Protein AF-A0A6B0Z3Z2-F1 (afdb_monomer)

Secondary structure (DSSP, 8-state):
--STT----HHHHHHHHHHHT-EEEEEETTTTEEEEE-S---HHHHHHHHHHHHHHHHSS--------HHHHHHHHH----TT--TT--PPP-EEE-SSPPPHHHHHHHHTT--SSS--EEETTEEE-

Nearest PDB structures (foldseek):
  2hiy-assembly1_A  TM=7.802E-01  e=1.172E-03  Streptococcus pneumoniae TIGR4
  2hiy-assembly1_B  TM=7.710E-01  e=3.512E-03  Streptococcus pneumoniae TIGR4
  3dfe-assembly1_F  TM=4.850E-01  e=1.969E+00  Trichormus variabilis ATCC 29413

Mean predicted aligned error: 5.03 Å

Sequence (128 aa):
MNLGRRRIKNPELCAAFEEIGFTNVSAFLASGNVIFDAADSDPDSVAGSIEDGLRASLGYEVPTFLRSADEVRAIAGYQPFTEVTAERSGKMQVAMVGSKVDQSTRDSVLKLSNDVDMLEMVGKEIYW

Foldseek 3Di:
DPPDPQDDDFVRLQVLCVVLPWAPWGDDPRPPRIDTHDPDPDPVVSQVSSQVSCCVSRVDGDRDADDDPVRVVVVVPDDPCPPPPPPQPDDKDKDFARAFDDPVVQVVQCVVADPNRHWDDDGRIIID

Structure (mmCIF, N/CA/C/O backbone):
data_AF-A0A6B0Z3Z2-F1
#
_entry.id   AF-A0A6B0Z3Z2-F1
#
loop_
_atom_site.group_PDB
_atom_site.id
_atom_site.type_symbol
_atom_site.label_atom_id
_atom_site.label_alt_id
_atom_site.label_comp_id
_atom_site.label_asym_id
_atom_site.label_entity_id
_atom_site.label_seq_id
_atom_site.pdbx_PDB_ins_code
_atom_site.Cartn_x
_atom_site.Cartn_y
_atom_site.Cartn_z
_atom_site.occupancy
_atom_site.B_iso_or_equiv
_atom_site.auth_seq_id
_atom_site.auth_comp_id
_atom_site.auth_asym_id
_atom_site.auth_atom_id
_atom_site.pdbx_PDB_model_num
ATOM 1 N N . MET A 1 1 ? 4.638 7.983 5.626 1.00 73.88 1 MET A N 1
ATOM 2 C CA . MET A 1 1 ? 4.206 8.719 6.844 1.00 73.88 1 MET A CA 1
ATOM 3 C C . MET A 1 1 ? 5.310 9.523 7.538 1.00 73.88 1 MET A C 1
ATOM 5 O O . MET A 1 1 ? 5.099 10.703 7.778 1.00 73.88 1 MET A O 1
ATOM 9 N N . ASN A 1 2 ? 6.489 8.965 7.832 1.00 78.31 2 ASN A N 1
ATOM 10 C CA . ASN A 1 2 ? 7.533 9.661 8.608 1.00 78.31 2 ASN A CA 1
ATOM 11 C C . ASN A 1 2 ? 8.500 10.532 7.767 1.00 78.31 2 ASN A C 1
ATOM 13 O O . ASN A 1 2 ? 9.713 10.333 7.795 1.00 78.31 2 ASN A O 1
ATOM 17 N N . LEU A 1 3 ? 7.980 11.525 7.034 1.00 77.88 3 LEU A N 1
ATOM 18 C CA . LEU A 1 3 ? 8.775 12.437 6.190 1.00 77.88 3 LEU A CA 1
ATOM 19 C C . LEU A 1 3 ? 8.751 13.881 6.717 1.00 77.88 3 LEU A C 1
ATOM 21 O O . LEU A 1 3 ? 7.713 14.385 7.150 1.00 77.88 3 LEU A O 1
ATOM 25 N N . GLY A 1 4 ? 9.896 14.567 6.663 1.00 83.31 4 GLY A N 1
ATOM 26 C CA . GLY A 1 4 ? 10.029 15.945 7.144 1.00 83.31 4 GLY A CA 1
ATOM 27 C C . GLY A 1 4 ? 9.627 16.088 8.617 1.00 83.31 4 GLY A C 1
ATOM 28 O O . GLY A 1 4 ? 10.212 15.444 9.487 1.00 83.31 4 GLY A O 1
ATOM 29 N N . ARG A 1 5 ? 8.620 16.931 8.888 1.00 81.44 5 ARG A N 1
ATOM 30 C CA . ARG A 1 5 ? 8.073 17.173 10.238 1.00 81.44 5 ARG A CA 1
ATOM 31 C C . ARG A 1 5 ? 6.989 16.174 10.664 1.00 81.44 5 ARG A C 1
ATOM 33 O O . ARG A 1 5 ? 6.571 16.214 11.815 1.00 81.44 5 ARG A O 1
ATOM 40 N N . ARG A 1 6 ? 6.531 15.288 9.772 1.00 85.56 6 ARG A N 1
ATOM 41 C CA . ARG A 1 6 ? 5.515 14.278 10.099 1.00 85.56 6 ARG A CA 1
ATOM 42 C C . ARG A 1 6 ? 6.167 13.147 10.896 1.00 85.56 6 ARG A C 1
ATOM 44 O O . ARG A 1 6 ? 7.187 12.583 10.475 1.00 85.56 6 ARG A O 1
ATOM 51 N N . ARG A 1 7 ? 5.602 12.852 12.067 1.00 84.38 7 ARG A N 1
ATOM 52 C CA . ARG A 1 7 ? 6.044 11.787 12.969 1.00 84.38 7 ARG A CA 1
ATOM 53 C C . ARG A 1 7 ? 4.828 11.057 13.515 1.00 84.38 7 ARG A C 1
ATOM 55 O O . ARG A 1 7 ? 3.934 11.699 14.046 1.00 84.38 7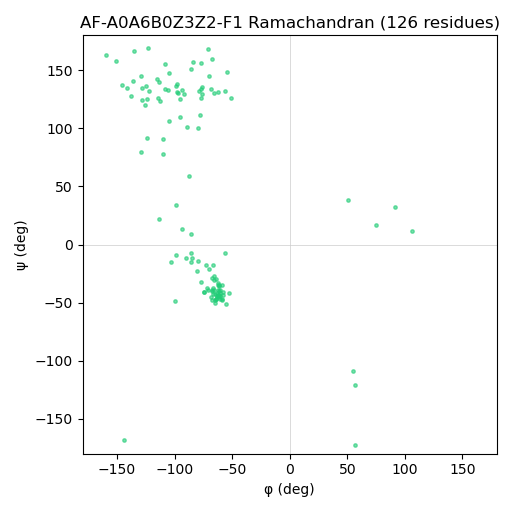 ARG A O 1
ATOM 62 N N . ILE A 1 8 ? 4.836 9.740 13.382 1.00 87.88 8 ILE A N 1
ATOM 63 C CA . ILE A 1 8 ? 3.897 8.833 14.033 1.00 87.88 8 ILE A CA 1
ATOM 64 C C . ILE A 1 8 ? 4.663 7.591 14.470 1.00 87.88 8 ILE A C 1
ATOM 66 O O . ILE A 1 8 ? 5.502 7.069 13.721 1.00 87.88 8 ILE A O 1
ATOM 70 N N . LYS A 1 9 ? 4.424 7.145 15.702 1.00 89.75 9 LYS A N 1
ATOM 71 C CA . LYS A 1 9 ? 5.001 5.899 16.210 1.00 89.75 9 LYS A CA 1
ATOM 72 C C . LYS A 1 9 ? 4.117 4.720 15.819 1.00 89.75 9 LYS A C 1
ATOM 74 O O . LYS A 1 9 ? 2.903 4.850 15.739 1.00 89.75 9 LYS A O 1
ATOM 79 N N . ASN A 1 10 ? 4.717 3.545 15.654 1.00 92.06 10 ASN A N 1
ATOM 80 C CA . ASN A 1 10 ? 3.978 2.332 15.296 1.00 92.06 10 ASN A CA 1
ATOM 81 C C . ASN A 1 10 ? 2.786 2.027 16.227 1.00 92.06 10 ASN A C 1
ATOM 83 O O . ASN A 1 10 ? 1.733 1.715 15.691 1.00 92.06 10 ASN A O 1
ATOM 87 N N . PRO A 1 11 ? 2.876 2.169 17.568 1.00 92.12 11 PRO A N 1
ATOM 88 C CA . PRO A 1 11 ? 1.713 1.959 18.435 1.00 92.12 11 PRO A CA 1
ATOM 89 C C . PRO A 1 11 ? 0.564 2.940 18.175 1.00 92.12 11 PRO A C 1
ATOM 91 O O . PRO A 1 11 ? -0.587 2.533 18.182 1.00 92.12 11 PRO A O 1
ATOM 94 N N . GLU A 1 12 ? 0.874 4.212 17.909 1.00 91.38 12 GLU A N 1
ATOM 95 C CA . GLU A 1 12 ? -0.131 5.239 17.584 1.00 91.38 12 GLU A CA 1
ATOM 96 C C . GLU A 1 12 ? -0.788 4.939 16.232 1.00 91.38 12 GLU A C 1
ATOM 98 O O . GLU A 1 12 ? -1.996 5.076 16.075 1.00 91.38 12 GLU A O 1
ATOM 103 N N . LEU A 1 13 ? 0.009 4.472 15.267 1.00 93.19 13 LEU A N 1
ATOM 104 C CA . LEU A 1 13 ? -0.491 4.037 13.971 1.00 93.19 13 LEU A CA 1
ATOM 105 C C . LEU A 1 13 ? -1.408 2.816 14.091 1.00 93.19 13 LEU A C 1
ATOM 107 O O . LEU A 1 13 ? -2.477 2.806 13.492 1.00 93.19 13 LEU A O 1
ATOM 111 N N . CYS A 1 14 ? -1.006 1.799 14.856 1.00 94.75 14 CYS A N 1
ATOM 112 C CA . CYS A 1 14 ? -1.839 0.619 15.071 1.00 94.75 14 CYS A CA 1
ATOM 113 C C . CYS A 1 14 ? -3.150 0.988 15.775 1.00 94.75 14 CYS A C 1
ATOM 115 O O . CYS A 1 14 ? -4.206 0.559 15.326 1.00 94.75 14 CYS A O 1
ATOM 117 N N . ALA A 1 15 ? -3.093 1.839 16.805 1.00 94.31 15 ALA A N 1
ATOM 118 C CA . ALA A 1 15 ? -4.281 2.300 17.519 1.00 94.31 15 ALA A CA 1
ATOM 119 C C . ALA A 1 15 ? -5.280 3.003 16.585 1.00 94.31 15 ALA A C 1
ATOM 121 O O . ALA A 1 15 ? -6.473 2.734 16.660 1.00 94.31 15 ALA A O 1
ATOM 122 N N . ALA A 1 16 ? -4.806 3.826 15.642 1.00 94.12 16 ALA A N 1
ATOM 123 C CA . ALA A 1 16 ? -5.685 4.461 14.658 1.00 94.12 16 ALA A CA 1
ATOM 124 C C . ALA A 1 16 ? -6.417 3.439 13.765 1.00 94.12 16 ALA A C 1
ATOM 126 O O . ALA A 1 16 ? -7.573 3.647 13.414 1.00 94.12 16 ALA A O 1
ATOM 127 N N . PHE A 1 17 ? -5.772 2.325 13.407 1.00 96.25 17 PHE A N 1
ATOM 128 C CA . PHE A 1 17 ? -6.409 1.243 12.644 1.00 96.25 17 PHE A CA 1
ATOM 129 C C . PHE A 1 17 ? -7.414 0.452 13.498 1.00 96.25 17 PHE A C 1
ATOM 131 O O . PHE A 1 17 ? -8.477 0.077 13.006 1.00 96.25 17 PHE A O 1
ATOM 138 N N . GLU A 1 18 ? -7.105 0.226 14.775 1.00 96.50 18 GLU A N 1
ATOM 139 C CA . GLU A 1 1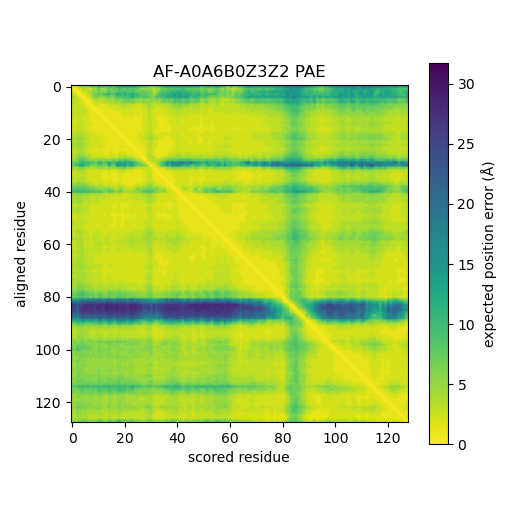8 ? -8.012 -0.427 15.727 1.00 96.50 18 GLU A CA 1
ATOM 140 C C . GLU A 1 18 ? -9.264 0.427 16.000 1.00 96.50 18 GLU A C 1
ATOM 142 O O . GLU A 1 18 ? -10.369 -0.108 16.050 1.00 96.50 18 GLU A O 1
ATOM 147 N N . GLU A 1 19 ? -9.125 1.754 16.099 1.00 95.62 19 GLU A N 1
ATOM 148 C CA . GLU A 1 19 ? -10.242 2.700 16.272 1.00 95.62 19 GLU A CA 1
ATOM 149 C C . GLU A 1 19 ? -11.205 2.725 15.074 1.00 95.62 19 GLU A C 1
ATOM 151 O O . GLU A 1 19 ? -12.403 2.943 15.255 1.00 95.62 19 GLU A O 1
ATOM 156 N N . ILE A 1 20 ? -10.708 2.455 13.861 1.00 95.12 20 ILE A N 1
ATOM 157 C CA . ILE A 1 20 ? -11.540 2.281 12.655 1.00 95.12 20 ILE A CA 1
ATOM 158 C C . ILE A 1 20 ? -12.344 0.968 12.722 1.00 95.12 20 ILE A C 1
ATOM 160 O O . ILE A 1 20 ? -13.378 0.836 12.067 1.00 95.12 20 ILE A O 1
ATOM 164 N N . GLY A 1 21 ? -11.908 0.007 13.542 1.00 95.88 21 GLY A N 1
ATOM 165 C CA . GLY A 1 21 ? -12.549 -1.296 13.721 1.00 95.88 21 GLY A CA 1
ATOM 166 C C . GLY A 1 21 ? -11.805 -2.462 13.068 1.00 95.88 21 GLY A C 1
ATOM 167 O O . GLY A 1 21 ? -12.367 -3.555 12.967 1.00 95.88 21 GLY A O 1
ATOM 168 N N . PHE A 1 22 ? -10.560 -2.264 12.621 1.00 97.44 22 PHE A N 1
ATOM 169 C CA . PHE A 1 22 ? -9.725 -3.364 12.138 1.00 97.44 22 PHE A CA 1
ATOM 170 C C . PHE A 1 22 ? -9.139 -4.177 13.293 1.00 97.44 22 PHE A C 1
ATOM 172 O O . PHE A 1 22 ? -8.986 -3.699 14.416 1.00 97.44 22 PHE A O 1
ATOM 179 N N . THR A 1 23 ? -8.802 -5.433 13.012 1.00 97.81 23 THR A N 1
ATOM 180 C CA . THR A 1 23 ? -8.285 -6.380 14.011 1.00 97.81 23 THR A CA 1
ATOM 181 C C . THR A 1 23 ? -6.928 -6.934 13.590 1.00 97.81 23 THR A C 1
ATOM 183 O O . THR A 1 23 ? -6.484 -6.699 12.468 1.00 97.81 23 THR A O 1
ATOM 186 N N . ASN A 1 24 ? -6.231 -7.632 14.496 1.00 97.25 24 ASN A N 1
ATOM 187 C CA . ASN A 1 24 ? -4.904 -8.216 14.240 1.00 97.25 24 ASN A CA 1
ATOM 188 C C . ASN A 1 24 ? -3.896 -7.213 13.640 1.00 97.25 24 ASN A C 1
ATOM 190 O O . ASN A 1 24 ? -3.091 -7.550 12.771 1.00 97.25 24 ASN A O 1
ATOM 194 N N . VAL A 1 25 ? -3.955 -5.965 14.111 1.00 96.94 25 VAL A N 1
ATOM 195 C CA . VAL A 1 25 ? -3.195 -4.850 13.550 1.00 96.94 25 VAL A CA 1
ATOM 196 C C . VAL A 1 25 ? -1.725 -4.924 13.968 1.00 96.94 25 VAL A C 1
ATOM 198 O O . VAL A 1 25 ? -1.384 -5.032 15.146 1.00 96.94 25 VAL A O 1
ATOM 201 N N . SER A 1 26 ? -0.821 -4.816 12.999 1.00 95.44 26 SER A N 1
ATOM 202 C CA . SER A 1 26 ? 0.620 -4.768 13.224 1.00 95.44 26 SER A CA 1
ATOM 203 C C . SER A 1 26 ? 1.311 -3.871 12.205 1.00 95.44 26 SER A C 1
ATOM 205 O O . SER A 1 26 ? 1.035 -3.937 11.011 1.00 95.44 26 SER A O 1
ATOM 207 N N . ALA A 1 27 ? 2.255 -3.048 12.655 1.00 93.31 27 ALA A N 1
ATOM 208 C CA . ALA A 1 27 ? 3.053 -2.204 11.774 1.00 93.31 27 ALA A CA 1
ATOM 209 C C . ALA A 1 27 ? 4.406 -2.857 11.456 1.00 93.31 27 ALA A C 1
ATOM 211 O O . ALA A 1 27 ? 5.163 -3.235 12.355 1.00 93.31 27 ALA A O 1
ATOM 212 N N . PHE A 1 28 ? 4.749 -2.919 10.171 1.00 88.44 28 PHE A N 1
ATOM 213 C CA . PHE A 1 28 ? 6.038 -3.404 9.695 1.00 88.44 28 PHE A CA 1
ATOM 214 C C . PHE A 1 28 ? 7.006 -2.235 9.474 1.00 88.44 28 PHE A C 1
ATOM 216 O O . PHE A 1 28 ? 6.861 -1.452 8.532 1.00 88.44 28 PHE A O 1
ATOM 223 N N . LEU A 1 29 ? 8.028 -2.140 10.334 1.00 82.25 29 LEU A N 1
ATOM 224 C CA . LEU A 1 29 ? 9.024 -1.056 10.346 1.00 82.25 29 LEU A CA 1
ATOM 225 C C . LEU A 1 29 ? 8.383 0.346 10.490 1.00 82.25 29 LEU A C 1
ATOM 227 O O . LEU A 1 29 ? 7.201 0.478 10.791 1.00 82.25 29 LEU A O 1
ATOM 231 N N . ALA A 1 30 ? 9.173 1.416 10.352 1.00 64.25 30 ALA A N 1
ATOM 232 C CA . ALA A 1 30 ? 8.738 2.802 10.599 1.00 64.25 30 ALA A CA 1
ATOM 233 C C . ALA A 1 30 ? 8.238 3.549 9.339 1.00 64.25 30 ALA A C 1
ATOM 235 O O . ALA A 1 30 ? 8.128 4.780 9.341 1.00 64.25 30 ALA A O 1
ATOM 236 N N . SER A 1 31 ? 7.976 2.836 8.240 1.00 65.44 31 SER A N 1
ATOM 237 C CA . SER A 1 31 ? 7.674 3.415 6.919 1.00 65.44 31 SER A CA 1
ATOM 238 C C . SER A 1 31 ? 6.186 3.674 6.666 1.00 65.44 31 SER A C 1
ATOM 240 O O . SER A 1 31 ? 5.855 4.420 5.743 1.00 65.44 31 SER A O 1
ATOM 242 N N . GLY A 1 32 ? 5.299 3.153 7.517 1.00 83.62 32 GLY A N 1
ATOM 243 C CA . GLY A 1 32 ? 3.850 3.217 7.314 1.00 83.62 32 GLY A CA 1
ATOM 244 C C . GLY A 1 32 ? 3.278 2.013 6.571 1.00 83.62 32 GLY A C 1
ATOM 245 O O . GLY A 1 32 ? 2.314 2.168 5.835 1.00 83.62 32 GLY A O 1
ATOM 246 N N . ASN A 1 33 ? 3.876 0.836 6.766 1.00 93.19 33 ASN A N 1
ATOM 247 C CA . ASN A 1 33 ? 3.312 -0.433 6.318 1.00 93.19 33 ASN A CA 1
ATOM 248 C C . ASN A 1 33 ? 2.549 -1.055 7.487 1.00 93.19 33 ASN A C 1
ATOM 250 O O . ASN A 1 33 ? 3.131 -1.239 8.558 1.00 93.19 33 ASN A O 1
ATOM 254 N N . VAL A 1 34 ? 1.275 -1.372 7.284 1.00 95.44 34 VAL A N 1
ATOM 255 C CA . VAL A 1 34 ? 0.400 -1.939 8.315 1.00 95.44 34 VAL A CA 1
ATOM 256 C C . VAL A 1 34 ? -0.256 -3.196 7.761 1.00 95.44 34 VAL A C 1
ATOM 258 O O . VAL A 1 34 ? -0.705 -3.215 6.619 1.00 95.44 34 VAL A O 1
ATOM 261 N N . ILE A 1 35 ? -0.269 -4.244 8.574 1.00 96.38 35 ILE A N 1
ATOM 262 C CA . ILE A 1 35 ? -0.952 -5.513 8.343 1.00 96.38 35 ILE A CA 1
ATOM 263 C C . ILE A 1 35 ? -2.132 -5.537 9.308 1.00 96.38 35 ILE A C 1
ATOM 265 O O . ILE A 1 35 ? -1.965 -5.182 10.472 1.00 96.38 35 ILE A O 1
ATOM 269 N N . PHE A 1 36 ? -3.310 -5.911 8.830 1.00 97.19 36 PHE A N 1
ATOM 270 C CA . PHE A 1 36 ? -4.535 -5.947 9.617 1.00 97.19 36 PHE A CA 1
ATOM 271 C C . PHE A 1 36 ? -5.549 -6.876 8.950 1.00 97.19 36 PHE A C 1
ATOM 273 O O . PHE A 1 36 ? -5.443 -7.162 7.755 1.00 97.19 36 PHE A O 1
ATOM 280 N N . ASP A 1 37 ? -6.554 -7.275 9.718 1.00 97.62 37 ASP A N 1
ATOM 281 C CA . ASP A 1 37 ? -7.733 -7.981 9.238 1.00 97.62 37 ASP A CA 1
ATOM 282 C C . ASP A 1 37 ? -8.934 -7.026 9.226 1.00 97.62 37 ASP A C 1
ATOM 284 O O . ASP A 1 37 ? -9.207 -6.327 10.211 1.00 97.62 37 ASP A O 1
ATOM 288 N N . ALA A 1 38 ? -9.671 -7.021 8.113 1.00 96.50 38 ALA A N 1
ATOM 289 C CA . ALA A 1 38 ? -10.907 -6.268 7.933 1.00 96.50 38 ALA A CA 1
ATOM 290 C C . ALA A 1 38 ? -12.097 -7.212 7.738 1.00 96.50 38 ALA A C 1
ATOM 292 O O . ALA A 1 38 ? -11.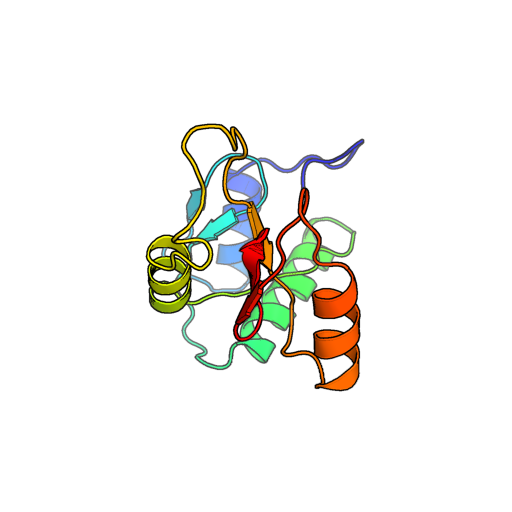983 -8.248 7.084 1.00 96.50 38 ALA A O 1
ATOM 293 N N . ALA A 1 39 ? -13.245 -6.840 8.307 1.00 92.44 39 ALA A N 1
ATOM 294 C CA . ALA A 1 39 ? -14.500 -7.554 8.084 1.00 92.44 39 ALA A CA 1
ATOM 295 C C . ALA A 1 39 ? -15.117 -7.231 6.713 1.00 92.44 39 ALA A C 1
ATOM 297 O O . ALA A 1 39 ? -15.774 -8.087 6.123 1.00 92.44 39 ALA A O 1
ATOM 298 N N . ASP A 1 40 ? -14.911 -6.008 6.219 1.00 90.69 40 ASP A N 1
ATOM 299 C CA . ASP A 1 40 ? -15.282 -5.623 4.860 1.00 90.69 40 ASP A CA 1
ATOM 300 C C . ASP A 1 40 ? -14.268 -6.199 3.861 1.00 90.69 40 ASP A C 1
ATOM 302 O O . ASP A 1 40 ? -13.056 -6.156 4.084 1.00 90.69 40 ASP A O 1
ATOM 306 N N . SER A 1 41 ? -14.780 -6.754 2.766 1.00 88.50 41 SER A N 1
ATOM 307 C CA . SER A 1 41 ? -13.984 -7.326 1.684 1.00 88.50 41 SER A CA 1
ATOM 308 C C . SER A 1 41 ? -13.804 -6.378 0.500 1.00 88.50 41 SER A C 1
ATOM 310 O O . SER A 1 41 ? -13.050 -6.722 -0.408 1.00 88.50 41 SER A O 1
ATOM 312 N N . ASP A 1 42 ? -14.506 -5.239 0.463 1.00 94.12 42 ASP A N 1
ATOM 313 C CA . ASP A 1 42 ? -14.357 -4.248 -0.603 1.00 94.12 42 ASP A CA 1
ATOM 314 C C . ASP A 1 42 ? -13.082 -3.403 -0.400 1.00 94.12 42 ASP A C 1
ATOM 316 O O . ASP A 1 42 ? -13.010 -2.605 0.541 1.00 94.12 42 ASP A O 1
ATOM 320 N N . PRO A 1 43 ? -12.058 -3.540 -1.266 1.00 91.94 43 PRO A N 1
ATOM 321 C CA . PRO A 1 43 ? -10.787 -2.851 -1.079 1.00 91.94 43 PRO A CA 1
ATOM 322 C C . PRO A 1 43 ? -10.901 -1.324 -1.103 1.00 91.94 43 PRO A C 1
ATOM 324 O O . PRO A 1 43 ? -10.141 -0.657 -0.399 1.00 91.94 43 PRO A O 1
ATOM 327 N N . ASP A 1 44 ? -11.826 -0.772 -1.893 1.00 92.06 44 ASP A N 1
ATOM 328 C CA . ASP A 1 44 ? -11.979 0.679 -2.034 1.00 92.06 44 ASP A CA 1
ATOM 329 C C . ASP A 1 44 ? -12.642 1.279 -0.782 1.00 92.06 44 ASP A C 1
ATOM 331 O O . ASP A 1 44 ? -12.176 2.296 -0.263 1.00 92.06 44 ASP A O 1
ATOM 335 N N . SER A 1 45 ? -13.659 0.602 -0.233 1.00 94.44 45 SER A N 1
ATOM 336 C CA . SER A 1 45 ? -14.272 0.924 1.067 1.00 94.44 45 SER A CA 1
ATOM 337 C C . SER A 1 45 ? -13.251 0.883 2.213 1.00 94.44 45 SER A C 1
ATOM 339 O O . SER A 1 45 ? -13.151 1.823 3.012 1.00 94.44 45 SER A O 1
ATOM 341 N N . VAL A 1 46 ? -12.430 -0.173 2.268 1.00 96.12 46 VAL A N 1
ATOM 342 C CA . VAL A 1 46 ? -11.390 -0.328 3.298 1.00 96.12 46 VAL A CA 1
ATOM 343 C C . VAL A 1 46 ? -10.330 0.766 3.174 1.00 96.12 46 VAL A C 1
ATOM 345 O O . VAL A 1 46 ? -9.988 1.398 4.175 1.00 96.12 46 VAL A O 1
ATOM 348 N N . ALA A 1 47 ? -9.828 1.028 1.964 1.00 95.12 47 ALA A N 1
ATOM 349 C CA . ALA A 1 47 ? -8.847 2.083 1.731 1.00 95.12 47 ALA A CA 1
ATOM 350 C C . ALA A 1 47 ? -9.405 3.463 2.110 1.00 95.12 47 ALA A C 1
ATOM 352 O O . ALA A 1 47 ? -8.753 4.185 2.861 1.00 95.12 47 ALA A O 1
ATOM 353 N N . GLY A 1 48 ? -10.627 3.798 1.682 1.00 95.81 48 GLY A N 1
ATOM 354 C CA . GLY A 1 48 ? -11.284 5.058 2.042 1.00 95.81 48 GLY A CA 1
ATOM 355 C C . GLY A 1 48 ? -11.439 5.235 3.556 1.00 95.81 48 GLY A C 1
ATOM 356 O O . GLY A 1 48 ? -11.097 6.288 4.091 1.00 95.81 48 GLY A O 1
ATOM 357 N N . SER A 1 49 ? -11.847 4.179 4.266 1.00 96.62 49 SER A N 1
ATOM 358 C CA . SER A 1 49 ? -11.961 4.194 5.732 1.00 96.62 49 SER A CA 1
ATOM 359 C C . SER A 1 49 ? -10.616 4.465 6.422 1.00 96.62 49 SER A C 1
ATOM 361 O O . SER A 1 49 ? -10.557 5.220 7.394 1.00 96.62 49 SER A O 1
ATOM 363 N N . ILE A 1 50 ? -9.520 3.894 5.902 1.00 96.06 50 ILE A N 1
ATOM 364 C CA . ILE A 1 50 ? -8.157 4.152 6.396 1.00 96.06 50 ILE A CA 1
ATOM 365 C C . ILE A 1 50 ? -7.765 5.609 6.162 1.00 96.06 50 ILE A C 1
ATOM 367 O O . ILE A 1 50 ? -7.295 6.275 7.084 1.00 96.06 50 ILE A O 1
ATOM 371 N N . GLU A 1 51 ? -7.948 6.115 4.943 1.00 96.25 51 GLU A N 1
ATOM 372 C CA . GLU A 1 51 ? -7.577 7.488 4.596 1.00 96.25 51 GLU A CA 1
ATOM 373 C C . GLU A 1 51 ? -8.345 8.511 5.439 1.00 96.25 51 GLU A C 1
ATOM 375 O O . GLU A 1 51 ? -7.750 9.470 5.939 1.00 96.25 51 GLU A O 1
ATOM 380 N N . ASP A 1 52 ? -9.641 8.283 5.655 1.00 96.69 52 ASP A N 1
ATOM 381 C CA . ASP A 1 52 ? -10.495 9.136 6.476 1.00 96.69 52 ASP A CA 1
ATOM 382 C C . ASP A 1 52 ? -10.110 9.097 7.956 1.00 96.69 52 ASP A C 1
ATOM 384 O O . ASP A 1 52 ? -9.926 10.157 8.569 1.00 96.69 52 ASP A O 1
ATOM 388 N N . GLY A 1 53 ? -9.911 7.902 8.519 1.00 95.12 53 GLY A N 1
ATOM 389 C CA . GLY A 1 53 ? -9.497 7.738 9.912 1.00 95.12 53 GLY A CA 1
ATOM 390 C C . GLY A 1 53 ? -8.114 8.334 10.188 1.00 95.12 53 GLY A C 1
ATOM 391 O O . GLY A 1 53 ? -7.932 9.087 11.149 1.00 95.12 53 GLY A O 1
ATOM 392 N N . LEU A 1 54 ? -7.139 8.093 9.305 1.00 93.75 54 LEU A N 1
ATOM 393 C CA . LEU A 1 54 ? -5.800 8.671 9.437 1.00 93.75 54 LEU A CA 1
ATOM 394 C C . LEU A 1 54 ? -5.807 10.188 9.252 1.00 93.75 54 LEU A C 1
ATOM 396 O O . LEU A 1 54 ? -5.090 10.885 9.970 1.00 93.75 54 LEU A O 1
ATOM 400 N N . ARG A 1 55 ? -6.629 10.731 8.346 1.00 94.25 55 ARG A N 1
ATOM 401 C CA . ARG A 1 55 ? -6.772 12.186 8.197 1.00 94.25 55 ARG A CA 1
ATOM 402 C C . ARG A 1 55 ? -7.335 12.819 9.463 1.00 94.25 55 ARG A C 1
ATOM 404 O O . ARG A 1 55 ? -6.811 13.844 9.898 1.00 94.25 55 ARG A O 1
ATOM 411 N N . ALA A 1 56 ? -8.361 12.213 10.059 1.00 92.62 56 ALA A N 1
ATOM 412 C CA . ALA A 1 56 ? -8.962 12.691 11.301 1.00 92.62 56 ALA A CA 1
ATOM 413 C C . ALA A 1 56 ? -7.973 12.644 12.479 1.00 92.62 56 ALA A C 1
ATOM 415 O O . ALA A 1 56 ? -7.887 13.605 13.242 1.00 92.62 56 ALA A O 1
ATOM 416 N N . SER A 1 57 ? -7.192 11.566 12.591 1.00 89.44 57 SER A N 1
ATOM 417 C CA . SER A 1 57 ? -6.225 11.368 13.678 1.00 89.44 57 SER A CA 1
ATOM 418 C C . SER A 1 57 ? -4.964 12.234 13.528 1.00 89.44 57 SER A C 1
ATOM 420 O O . SER A 1 57 ? -4.467 12.808 14.497 1.00 89.44 57 SER A O 1
ATOM 422 N N . LEU A 1 58 ? -4.443 12.370 12.304 1.00 88.88 58 LEU A N 1
ATOM 423 C CA . LEU A 1 58 ? -3.125 12.965 12.050 1.00 88.88 58 LEU A CA 1
ATOM 424 C C . LEU A 1 58 ? -3.182 14.399 11.515 1.00 88.88 58 LEU A C 1
ATOM 426 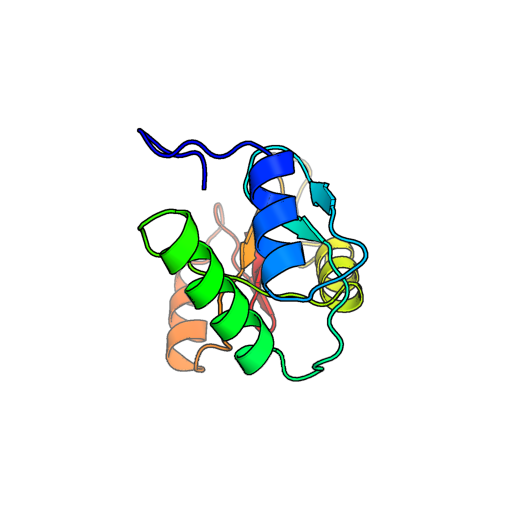O O . LEU A 1 58 ? -2.164 15.095 11.518 1.00 88.88 58 LEU A O 1
ATOM 430 N N . GLY A 1 59 ? -4.348 14.854 11.050 1.00 90.62 59 GLY A N 1
ATOM 431 C CA . GLY A 1 59 ? -4.553 16.206 10.526 1.00 90.62 59 GLY A CA 1
ATOM 432 C C . GLY A 1 59 ? -3.970 16.443 9.129 1.00 90.62 59 GLY A C 1
ATOM 433 O O . GLY A 1 59 ? -3.770 17.592 8.733 1.00 90.62 59 GLY A O 1
ATOM 434 N N . TYR A 1 60 ? -3.657 15.385 8.378 1.00 90.44 60 TYR A N 1
ATOM 435 C CA . TYR A 1 60 ? -3.201 15.465 6.989 1.00 90.44 60 TYR A CA 1
ATOM 436 C C . TYR A 1 60 ? -3.590 14.216 6.199 1.00 90.44 60 TYR A C 1
ATOM 438 O O . TYR A 1 60 ? -3.800 13.150 6.766 1.00 90.44 60 TYR A O 1
ATOM 446 N N . GLU A 1 61 ? -3.646 14.344 4.875 1.00 91.38 61 GLU A N 1
ATOM 447 C CA . GLU A 1 61 ? -3.962 13.226 3.985 1.00 91.38 61 GLU A CA 1
ATOM 448 C C . GLU A 1 61 ? -2.850 12.173 3.974 1.00 91.38 61 GLU A C 1
ATOM 450 O O . GLU A 1 61 ? -1.658 12.491 3.838 1.00 91.38 61 GLU A O 1
ATOM 455 N N . VAL A 1 62 ? -3.259 10.908 4.083 1.00 92.06 62 VAL A N 1
ATOM 456 C CA . VAL A 1 62 ? -2.383 9.740 3.985 1.00 92.06 62 VAL A CA 1
ATOM 457 C C . VAL A 1 62 ? -2.910 8.827 2.880 1.00 92.06 62 VAL A C 1
ATOM 459 O O . VAL A 1 62 ? -3.739 7.974 3.175 1.00 92.06 62 VAL A O 1
ATOM 462 N N . PRO A 1 63 ? -2.446 8.987 1.625 1.00 92.44 63 PRO A N 1
ATOM 463 C CA . PRO A 1 63 ? -2.821 8.084 0.542 1.00 92.44 63 PRO A CA 1
ATOM 464 C C . PRO A 1 63 ? -2.488 6.637 0.903 1.00 92.44 63 PRO A C 1
ATOM 466 O O . PRO A 1 63 ? -1.374 6.358 1.364 1.00 92.44 63 PRO A O 1
ATOM 469 N N . THR A 1 64 ? -3.441 5.735 0.691 1.00 93.31 64 THR A N 1
ATOM 470 C CA . THR A 1 64 ? -3.337 4.336 1.109 1.00 93.31 64 THR A CA 1
ATOM 471 C C . THR A 1 64 ? -3.298 3.406 -0.097 1.00 93.31 64 THR A C 1
ATOM 473 O O . THR A 1 64 ? -4.175 3.407 -0.956 1.00 93.31 64 THR A O 1
ATOM 476 N N . PHE A 1 65 ? -2.269 2.559 -0.147 1.00 94.75 65 PHE A N 1
ATOM 477 C CA . PHE A 1 65 ? -2.157 1.486 -1.132 1.00 94.75 65 PHE A CA 1
ATOM 478 C C . PHE A 1 65 ? -2.462 0.154 -0.458 1.00 94.75 65 PHE A C 1
ATOM 480 O O . PHE A 1 65 ? -1.651 -0.361 0.308 1.00 94.75 65 PHE A O 1
ATOM 487 N N . LEU A 1 66 ? -3.640 -0.399 -0.744 1.00 95.00 66 LEU A N 1
ATOM 488 C CA . LEU A 1 66 ? -4.100 -1.639 -0.127 1.00 95.00 66 LEU A CA 1
ATOM 489 C C . LEU A 1 66 ? -3.750 -2.859 -0.984 1.00 95.00 66 LEU A C 1
ATOM 491 O O . LEU A 1 66 ? -3.997 -2.863 -2.196 1.00 95.00 66 LEU A O 1
ATOM 495 N N . ARG A 1 67 ? -3.197 -3.895 -0.348 1.00 95.50 67 ARG A N 1
ATOM 496 C CA . ARG A 1 67 ? -2.973 -5.224 -0.930 1.00 95.50 67 ARG A CA 1
ATOM 497 C C . ARG A 1 67 ? -3.374 -6.305 0.058 1.00 95.50 67 ARG A C 1
ATOM 499 O O . ARG A 1 67 ? -3.084 -6.201 1.247 1.00 95.50 67 ARG A O 1
ATOM 506 N N . SER A 1 68 ? -3.993 -7.356 -0.458 1.00 95.31 68 SER A N 1
ATOM 507 C CA . SER A 1 68 ? -4.181 -8.614 0.255 1.00 95.31 68 SER A CA 1
ATOM 508 C C . SER A 1 68 ? -2.842 -9.324 0.472 1.00 95.31 68 SER A C 1
ATOM 510 O O . SER A 1 68 ? -1.862 -9.103 -0.248 1.00 95.31 68 SER A O 1
ATOM 512 N N . ALA A 1 69 ? -2.802 -10.237 1.443 1.00 95.00 69 ALA A N 1
ATOM 513 C CA . ALA A 1 69 ? -1.612 -11.041 1.705 1.00 95.00 69 ALA A CA 1
ATOM 514 C C . ALA A 1 69 ? -1.176 -11.868 0.479 1.00 95.00 69 ALA A C 1
ATOM 516 O O . ALA A 1 69 ? 0.022 -12.035 0.249 1.00 95.00 69 ALA A O 1
ATOM 517 N N . ASP A 1 70 ? -2.124 -12.357 -0.323 1.00 95.88 70 ASP A N 1
ATOM 518 C CA . ASP A 1 70 ? -1.827 -13.131 -1.532 1.00 95.88 70 ASP A CA 1
ATOM 519 C C . ASP A 1 70 ? -1.243 -12.266 -2.648 1.00 95.88 70 ASP A C 1
ATOM 521 O O . ASP A 1 70 ? -0.278 -12.682 -3.289 1.00 95.88 70 ASP A O 1
ATOM 525 N N . GLU A 1 71 ? -1.738 -11.038 -2.829 1.00 95.94 71 GLU A N 1
ATOM 526 C CA . GLU A 1 71 ? -1.125 -10.080 -3.757 1.00 95.94 71 GLU A CA 1
ATOM 527 C C . GLU A 1 71 ? 0.317 -9.763 -3.340 1.00 95.94 71 GLU A C 1
ATOM 529 O O . GLU A 1 71 ? 1.215 -9.805 -4.175 1.00 95.94 71 GLU A O 1
ATOM 534 N N . VAL A 1 72 ? 0.581 -9.528 -2.048 1.00 95.81 72 VAL A N 1
ATOM 535 C CA . VAL A 1 72 ? 1.951 -9.272 -1.562 1.00 95.81 72 VAL A CA 1
ATOM 536 C C . VAL A 1 72 ? 2.874 -10.471 -1.819 1.00 95.81 72 VAL A C 1
ATOM 538 O O . VAL A 1 72 ? 4.019 -10.285 -2.236 1.00 95.81 72 VAL A O 1
ATOM 541 N N . ARG A 1 73 ? 2.393 -11.708 -1.627 1.00 96.44 73 ARG A N 1
ATOM 542 C CA . ARG A 1 73 ? 3.162 -12.923 -1.959 1.00 96.44 73 ARG A CA 1
ATOM 543 C C . ARG A 1 73 ? 3.428 -13.041 -3.457 1.00 96.44 73 ARG A C 1
ATOM 545 O O . ARG A 1 73 ? 4.545 -13.383 -3.837 1.00 96.44 73 ARG A O 1
ATOM 552 N N . ALA A 1 74 ? 2.433 -12.747 -4.294 1.00 96.06 74 ALA A N 1
ATOM 553 C CA . ALA A 1 74 ? 2.581 -12.773 -5.745 1.00 96.06 74 ALA A CA 1
ATOM 554 C C . ALA A 1 74 ? 3.633 -11.759 -6.217 1.00 96.06 74 ALA A C 1
ATOM 556 O O . ALA A 1 74 ? 4.501 -12.110 -7.012 1.00 96.06 74 ALA A O 1
ATOM 557 N N . ILE A 1 75 ? 3.617 -10.546 -5.657 1.00 95.25 75 ILE A N 1
ATOM 558 C CA . ILE A 1 75 ? 4.617 -9.505 -5.921 1.00 95.25 75 ILE A CA 1
ATOM 559 C C . ILE A 1 75 ? 6.022 -9.986 -5.551 1.00 95.25 75 ILE A C 1
ATOM 561 O O . ILE A 1 75 ? 6.949 -9.859 -6.345 1.00 95.25 75 ILE A O 1
ATOM 565 N N . ALA A 1 76 ? 6.185 -10.567 -4.359 1.00 93.25 76 ALA A N 1
ATOM 566 C CA . ALA A 1 76 ? 7.483 -11.043 -3.885 1.00 93.25 76 ALA A CA 1
ATOM 567 C C . ALA A 1 76 ? 8.043 -12.211 -4.720 1.00 93.25 76 ALA A C 1
ATOM 569 O O . ALA A 1 76 ? 9.259 -12.358 -4.834 1.00 93.25 76 ALA A O 1
ATOM 570 N N . GLY A 1 77 ? 7.166 -13.046 -5.285 1.00 92.38 77 GLY A N 1
ATOM 571 C CA . GLY A 1 77 ? 7.541 -14.171 -6.142 1.00 92.38 77 GLY A CA 1
ATOM 572 C C . GLY A 1 77 ? 7.753 -13.811 -7.614 1.00 92.38 77 GLY A C 1
ATOM 573 O O . GLY A 1 77 ? 8.266 -14.643 -8.362 1.00 92.38 77 GLY A O 1
ATOM 574 N N . TYR A 1 78 ? 7.366 -12.608 -8.049 1.00 92.06 78 TYR A N 1
ATOM 575 C CA . TYR A 1 78 ? 7.474 -12.209 -9.448 1.00 92.06 78 TYR A CA 1
ATOM 576 C C . TYR A 1 78 ? 8.914 -11.836 -9.812 1.00 92.06 78 TYR A C 1
ATOM 578 O O . TYR A 1 78 ? 9.592 -11.124 -9.075 1.00 92.06 78 TYR A O 1
ATOM 586 N N . GLN A 1 79 ? 9.387 -12.342 -10.952 1.00 88.25 79 GLN A N 1
ATOM 587 C CA . GLN A 1 79 ? 10.738 -12.111 -11.472 1.00 88.25 79 GLN A CA 1
ATOM 588 C C . GLN A 1 79 ? 10.632 -11.657 -12.937 1.00 88.25 79 GLN A C 1
ATOM 590 O O . GLN A 1 79 ? 10.792 -12.479 -13.840 1.00 88.25 79 GLN A O 1
ATOM 595 N N . PRO A 1 80 ? 10.319 -10.372 -13.186 1.00 88.06 80 PRO A N 1
ATOM 596 C CA . PRO A 1 80 ? 10.111 -9.847 -14.540 1.00 88.06 80 PRO A CA 1
ATOM 597 C C . PRO A 1 80 ? 11.397 -9.826 -15.375 1.00 88.06 80 PRO A C 1
ATOM 599 O O . PRO A 1 80 ? 11.380 -9.969 -16.596 1.00 88.06 80 PRO A O 1
ATOM 602 N N . PHE A 1 81 ? 12.545 -9.696 -14.712 1.00 85.81 81 PHE A N 1
ATOM 603 C CA . PHE A 1 81 ? 13.831 -9.486 -15.362 1.00 85.81 81 PHE A CA 1
ATOM 604 C C . PHE A 1 81 ? 14.704 -10.739 -15.224 1.00 85.81 81 PHE A C 1
ATOM 606 O O . PHE A 1 81 ? 15.585 -10.828 -14.372 1.00 85.81 81 PHE A O 1
ATOM 613 N N . THR A 1 82 ? 14.422 -11.750 -16.045 1.00 72.31 82 THR A N 1
ATOM 614 C CA . THR A 1 82 ? 15.122 -13.050 -15.999 1.00 72.31 82 THR A CA 1
ATOM 615 C C . THR A 1 82 ? 16.477 -13.045 -16.717 1.00 72.31 82 THR A C 1
ATOM 617 O O . THR A 1 82 ? 17.353 -13.829 -16.366 1.00 72.31 82 THR A O 1
ATOM 620 N N . GLU A 1 83 ? 16.697 -12.122 -17.660 1.00 62.78 83 GLU A N 1
ATOM 621 C CA . GLU A 1 83 ? 17.959 -11.953 -18.406 1.00 62.78 83 GLU A CA 1
ATOM 622 C C . GLU A 1 83 ? 18.843 -10.828 -17.839 1.00 62.78 83 GLU A C 1
ATOM 624 O O . GLU A 1 83 ? 19.534 -10.100 -18.556 1.00 62.78 83 GLU A O 1
ATOM 629 N N . VAL A 1 84 ? 18.815 -10.645 -16.522 1.00 58.09 84 VAL A N 1
ATOM 630 C CA . VAL A 1 84 ? 19.677 -9.672 -15.849 1.00 58.09 84 VAL A CA 1
ATOM 631 C C . VAL A 1 84 ? 21.056 -10.290 -15.710 1.00 58.09 84 VAL A C 1
ATOM 633 O O . VAL A 1 84 ? 21.300 -11.141 -14.858 1.00 58.09 84 VAL A O 1
ATOM 636 N N . THR A 1 85 ? 21.957 -9.897 -16.610 1.00 50.66 85 THR A N 1
ATOM 637 C CA . THR A 1 85 ? 23.361 -10.304 -16.564 1.00 50.66 85 THR A CA 1
ATOM 638 C C . THR A 1 85 ? 23.961 -9.952 -15.202 1.00 50.66 85 THR A C 1
ATOM 640 O O . THR A 1 85 ? 23.599 -8.948 -14.590 1.00 50.66 85 THR A O 1
ATOM 643 N N . ALA A 1 86 ? 24.920 -10.756 -14.733 1.00 52.41 86 ALA A N 1
ATOM 644 C CA . ALA A 1 86 ? 25.624 -10.564 -13.459 1.00 52.41 86 ALA A CA 1
ATOM 645 C C . ALA A 1 86 ? 26.314 -9.183 -13.304 1.00 52.41 86 ALA A C 1
ATOM 647 O O . ALA A 1 86 ? 26.809 -8.856 -12.229 1.00 52.41 86 ALA A O 1
ATOM 648 N N . GLU A 1 87 ? 26.345 -8.375 -14.368 1.00 55.38 87 GLU A N 1
ATOM 649 C CA . GLU A 1 87 ? 26.881 -7.011 -14.410 1.00 55.38 87 GLU A CA 1
ATOM 650 C C . GLU A 1 87 ? 25.865 -5.938 -13.970 1.00 55.38 87 GLU A C 1
ATOM 652 O O . GLU A 1 87 ? 26.251 -4.813 -13.650 1.00 55.38 87 GLU A O 1
ATOM 657 N N . ARG A 1 88 ? 24.569 -6.267 -13.906 1.00 62.41 88 ARG A N 1
ATOM 658 C CA . ARG A 1 88 ? 23.503 -5.357 -13.466 1.00 62.41 88 ARG A CA 1
ATOM 659 C C . ARG A 1 88 ? 23.326 -5.474 -11.950 1.00 62.41 88 ARG A C 1
ATOM 661 O O . ARG A 1 88 ? 22.717 -6.405 -11.440 1.00 62.41 88 ARG A O 1
ATOM 668 N N . SER A 1 89 ? 23.884 -4.515 -11.216 1.00 60.22 89 SER A N 1
ATOM 669 C CA . SER A 1 89 ? 23.959 -4.496 -9.745 1.00 60.22 89 SER A CA 1
ATOM 670 C C . SER A 1 89 ? 22.727 -3.903 -9.035 1.00 60.22 89 SER A C 1
ATOM 672 O O . SER A 1 89 ? 22.758 -3.671 -7.823 1.00 60.22 89 SER A O 1
ATOM 674 N N . GLY A 1 90 ? 21.644 -3.640 -9.773 1.00 72.69 90 GLY A N 1
ATOM 675 C CA . GLY A 1 90 ? 20.410 -3.066 -9.237 1.00 72.69 90 GLY A CA 1
ATOM 676 C C . GLY A 1 90 ? 19.638 -4.041 -8.345 1.00 72.69 90 GLY A C 1
ATOM 677 O O . GLY A 1 90 ? 19.609 -5.246 -8.585 1.00 72.69 90 GLY A O 1
ATOM 678 N N . LYS A 1 91 ? 18.987 -3.517 -7.302 1.00 81.12 91 LYS A N 1
ATOM 679 C CA . LYS A 1 91 ? 17.977 -4.2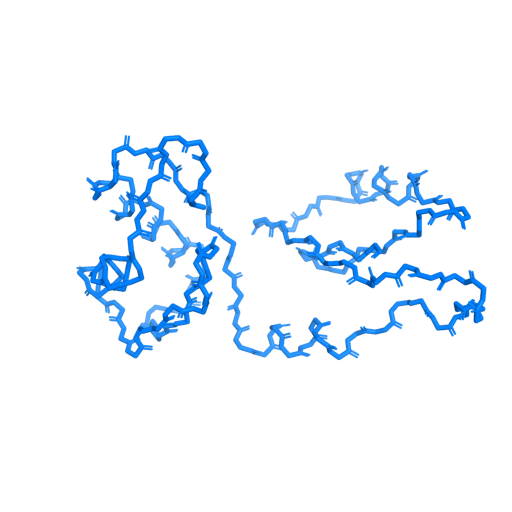66 -6.541 1.00 81.12 91 LYS A CA 1
ATOM 680 C C . LYS A 1 91 ? 16.617 -3.987 -7.158 1.00 81.12 91 LYS A C 1
ATOM 682 O O . LYS A 1 91 ? 16.270 -2.812 -7.249 1.00 81.12 91 LYS A O 1
ATOM 687 N N . MET A 1 92 ? 15.849 -5.033 -7.460 1.00 87.00 92 MET A N 1
ATOM 688 C CA . MET A 1 92 ? 14.460 -4.896 -7.906 1.00 87.00 92 MET A CA 1
ATOM 689 C C . MET A 1 92 ? 13.674 -4.007 -6.937 1.00 87.00 92 MET A C 1
ATOM 691 O O . MET A 1 92 ? 13.660 -4.244 -5.724 1.00 87.00 92 MET A O 1
ATOM 695 N N . GLN A 1 93 ? 13.043 -2.979 -7.482 1.00 92.00 93 GLN A N 1
ATOM 696 C CA . GLN A 1 93 ? 12.099 -2.107 -6.812 1.00 92.00 93 GLN A CA 1
ATOM 697 C C . GLN A 1 93 ? 10.687 -2.449 -7.276 1.00 92.00 93 GLN A C 1
ATOM 699 O O . GLN A 1 93 ? 10.455 -2.832 -8.422 1.00 92.00 93 GLN A O 1
ATOM 704 N N . VAL A 1 94 ? 9.727 -2.279 -6.371 1.00 94.31 94 VAL A N 1
ATOM 705 C CA . VAL A 1 94 ? 8.306 -2.371 -6.701 1.00 94.31 94 VAL A CA 1
ATOM 706 C C . VAL A 1 94 ? 7.632 -1.095 -6.232 1.00 94.31 94 VAL A C 1
ATOM 708 O O . VAL A 1 94 ? 7.639 -0.782 -5.040 1.00 94.31 94 VAL A O 1
ATOM 711 N N . ALA A 1 95 ? 7.039 -0.363 -7.167 1.00 94.62 95 ALA A N 1
ATOM 712 C CA . ALA A 1 95 ? 6.153 0.747 -6.871 1.00 94.62 95 ALA A CA 1
ATOM 713 C C . ALA A 1 95 ? 4.697 0.276 -6.961 1.00 94.62 95 ALA A C 1
ATOM 715 O O . ALA A 1 95 ? 4.290 -0.361 -7.932 1.00 94.62 95 ALA A O 1
ATOM 716 N N . MET A 1 96 ? 3.906 0.603 -5.943 1.00 94.81 96 MET A N 1
ATOM 717 C CA . MET A 1 96 ? 2.472 0.319 -5.911 1.00 94.81 96 MET A CA 1
ATOM 718 C C . MET A 1 96 ? 1.690 1.560 -6.333 1.00 94.81 96 MET A C 1
ATOM 720 O O . MET A 1 96 ? 1.992 2.667 -5.889 1.00 94.81 96 MET A O 1
ATOM 724 N N . VAL A 1 97 ? 0.657 1.364 -7.149 1.00 93.69 97 VAL A N 1
ATOM 725 C CA . VAL A 1 97 ? -0.349 2.388 -7.448 1.00 93.69 97 VAL A CA 1
ATOM 726 C C . VAL A 1 97 ? -1.684 2.041 -6.783 1.00 93.69 97 VAL A C 1
ATOM 728 O O . VAL A 1 97 ? -1.957 0.877 -6.463 1.00 93.69 97 VAL A O 1
ATOM 731 N N . GLY A 1 98 ? -2.503 3.068 -6.532 1.00 89.69 98 GLY A N 1
ATOM 732 C CA . GLY A 1 98 ? -3.786 2.932 -5.829 1.00 89.69 98 GLY A CA 1
ATOM 733 C C . GLY A 1 98 ? -4.812 2.128 -6.613 1.00 89.69 98 GLY A C 1
ATOM 734 O O . GLY A 1 98 ? -5.442 1.227 -6.067 1.00 89.69 98 GLY A O 1
ATOM 735 N N . SER A 1 99 ? -4.904 2.377 -7.916 1.00 89.75 99 SER A N 1
ATOM 736 C CA . SER A 1 99 ? -5.860 1.732 -8.808 1.00 89.75 99 SER A CA 1
ATOM 737 C C . SER A 1 99 ? -5.198 1.287 -10.108 1.00 89.75 99 SER A C 1
ATOM 739 O O . SER A 1 99 ? -4.065 1.659 -10.426 1.00 89.75 99 SER A O 1
ATOM 741 N N . LYS A 1 100 ? -5.903 0.441 -10.863 1.00 90.19 100 LYS A N 1
ATOM 742 C CA . LYS A 1 100 ? -5.451 0.020 -12.187 1.00 90.19 100 LYS A CA 1
ATOM 743 C C . LYS A 1 100 ? -5.451 1.233 -13.115 1.00 90.19 100 LYS A C 1
ATOM 745 O O . LYS A 1 100 ? -6.453 1.937 -13.211 1.00 90.19 100 LYS A O 1
ATOM 750 N N . VAL A 1 101 ? -4.342 1.445 -13.810 1.00 92.06 101 VAL A N 1
ATOM 751 C CA . VAL A 1 101 ? -4.232 2.511 -14.810 1.00 92.06 101 VAL A CA 1
ATOM 752 C C . VAL A 1 101 ? -4.788 2.051 -16.156 1.00 92.06 101 VAL A C 1
ATOM 754 O O . VAL A 1 101 ? -4.852 0.850 -16.440 1.00 92.06 101 VAL A O 1
ATOM 757 N N . ASP A 1 102 ? -5.185 3.004 -16.995 1.00 95.25 102 ASP A N 1
ATOM 758 C CA . ASP A 1 102 ? -5.600 2.703 -18.361 1.00 95.25 102 ASP A CA 1
ATOM 759 C C . ASP A 1 102 ? -4.413 2.283 -19.253 1.00 95.25 102 ASP A C 1
ATOM 761 O O . ASP A 1 102 ? -3.237 2.400 -18.890 1.00 95.25 102 ASP A O 1
ATOM 765 N N . GLN A 1 103 ? -4.730 1.767 -20.443 1.00 94.75 103 GLN A N 1
ATOM 766 C CA . GLN A 1 103 ? -3.719 1.282 -21.383 1.00 94.75 103 GLN A CA 1
ATOM 767 C C . GLN A 1 103 ? -2.769 2.395 -21.849 1.00 94.75 103 GLN A C 1
ATOM 769 O O . GLN A 1 103 ? -1.584 2.143 -22.034 1.00 94.75 103 GLN A O 1
ATOM 774 N N . SER A 1 104 ? -3.258 3.626 -22.001 1.00 96.69 104 SER A N 1
ATOM 775 C CA . SER A 1 104 ? -2.449 4.754 -22.467 1.00 96.69 104 SER A CA 1
ATOM 776 C C . SER A 1 104 ? -1.397 5.148 -21.428 1.00 96.69 104 SER A C 1
ATOM 778 O O . SER A 1 104 ? -0.221 5.332 -21.758 1.00 96.69 104 SER A O 1
ATOM 780 N N . THR A 1 105 ? -1.785 5.233 -20.154 1.00 95.56 105 THR A N 1
ATOM 781 C CA . THR A 1 105 ? -0.855 5.451 -19.042 1.00 95.56 105 THR A CA 1
ATOM 782 C C . THR A 1 105 ? 0.146 4.307 -18.940 1.00 95.56 105 THR A C 1
ATOM 784 O O . THR A 1 105 ? 1.345 4.568 -18.842 1.00 95.56 105 THR A O 1
ATOM 787 N N . ARG A 1 106 ? -0.313 3.052 -19.030 1.00 95.62 106 ARG A N 1
ATOM 788 C CA . ARG A 1 106 ? 0.566 1.873 -19.035 1.00 95.62 106 ARG A CA 1
ATOM 789 C C . ARG A 1 106 ? 1.614 1.959 -20.145 1.00 95.62 106 ARG A C 1
ATOM 791 O O . ARG A 1 106 ? 2.802 1.836 -19.866 1.00 95.62 106 ARG A O 1
ATOM 798 N N . ASP A 1 107 ? 1.199 2.222 -21.381 1.00 96.69 107 ASP A N 1
ATOM 799 C CA . ASP A 1 107 ? 2.107 2.334 -22.528 1.00 96.69 107 ASP A CA 1
ATOM 800 C C . ASP A 1 107 ? 3.107 3.479 -22.348 1.00 96.69 107 ASP A C 1
ATOM 802 O O . ASP A 1 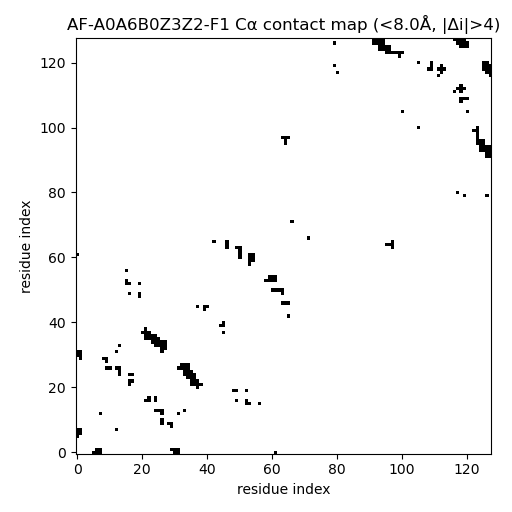107 ? 4.261 3.377 -22.757 1.00 96.69 107 ASP A O 1
ATOM 806 N N . SER A 1 108 ? 2.676 4.574 -21.719 1.00 96.69 108 SER A N 1
ATOM 807 C CA . SER A 1 108 ? 3.537 5.724 -21.440 1.00 96.69 108 SER A CA 1
ATOM 808 C C . SER A 1 108 ? 4.621 5.390 -20.415 1.00 96.69 108 SER A C 1
ATOM 810 O O . SER A 1 108 ? 5.764 5.790 -20.609 1.00 96.69 108 SER A O 1
ATOM 812 N N . VAL A 1 109 ? 4.294 4.619 -19.372 1.00 95.00 109 VAL A N 1
ATOM 813 C CA . VAL A 1 109 ? 5.274 4.110 -18.396 1.00 95.00 109 VAL A CA 1
ATOM 814 C C . VAL A 1 109 ? 6.256 3.152 -19.070 1.00 95.00 109 VAL A C 1
ATOM 816 O O . VAL A 1 109 ? 7.462 3.321 -18.931 1.00 95.00 109 VAL A O 1
ATOM 819 N N . LEU A 1 110 ? 5.766 2.187 -19.853 1.00 95.25 110 LEU A N 1
ATOM 820 C CA . LEU A 1 110 ? 6.627 1.186 -20.497 1.00 95.25 110 LEU A CA 1
ATOM 821 C C . LEU A 1 110 ? 7.571 1.794 -21.547 1.00 95.25 110 LEU A C 1
ATOM 823 O O . LEU A 1 110 ? 8.668 1.284 -21.746 1.00 95.25 110 LEU A O 1
ATOM 827 N N . LYS A 1 111 ? 7.203 2.919 -22.174 1.00 97.00 111 LYS A N 1
ATOM 828 C CA . LYS A 1 111 ? 8.093 3.677 -23.076 1.00 97.00 111 LYS A CA 1
ATOM 829 C C . LYS A 1 111 ? 9.295 4.316 -22.376 1.00 97.00 111 LYS A C 1
ATOM 831 O O . LYS A 1 111 ? 10.235 4.699 -23.066 1.00 97.00 111 LYS A O 1
ATOM 836 N N . LEU A 1 112 ? 9.265 4.462 -21.050 1.00 95.50 112 LEU A N 1
ATOM 837 C CA . LEU A 1 112 ? 10.413 4.944 -20.275 1.00 95.50 112 LEU A CA 1
ATOM 838 C C . LEU A 1 112 ? 11.447 3.834 -20.028 1.00 95.50 112 LEU A C 1
ATOM 840 O O . LEU A 1 112 ? 12.580 4.141 -19.659 1.00 95.50 112 LEU A O 1
ATOM 844 N N . SER A 1 113 ? 11.072 2.568 -20.258 1.00 92.88 113 SER A N 1
ATOM 845 C CA . SER A 1 113 ? 11.964 1.423 -20.098 1.00 92.88 113 SER A CA 1
ATOM 846 C C . SER A 1 113 ? 13.148 1.514 -21.062 1.00 92.88 113 SER A C 1
ATOM 848 O O . SER A 1 113 ? 12.966 1.711 -22.264 1.00 92.88 113 SER A O 1
ATOM 850 N N . ASN A 1 114 ? 14.358 1.321 -20.548 1.00 89.38 114 ASN A N 1
ATOM 851 C CA . ASN A 1 114 ? 15.603 1.351 -21.310 1.00 89.38 114 ASN A CA 1
ATOM 852 C C . ASN A 1 114 ? 16.604 0.302 -20.782 1.00 89.38 114 ASN A C 1
ATOM 854 O O . ASN A 1 114 ? 16.236 -0.610 -20.044 1.00 89.38 114 ASN A O 1
ATOM 858 N N . ASP A 1 115 ? 17.858 0.379 -21.225 1.00 83.88 115 ASP A N 1
ATOM 859 C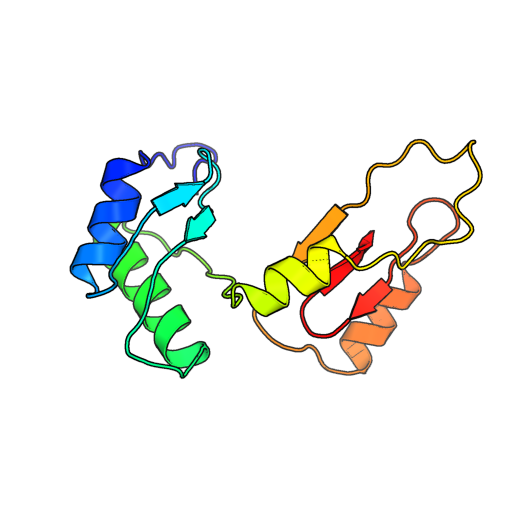 CA . ASP A 1 115 ? 18.931 -0.560 -20.885 1.00 83.88 115 ASP A CA 1
ATOM 860 C C . ASP A 1 115 ? 19.459 -0.420 -19.448 1.00 83.88 115 ASP A C 1
ATOM 862 O O . ASP A 1 115 ? 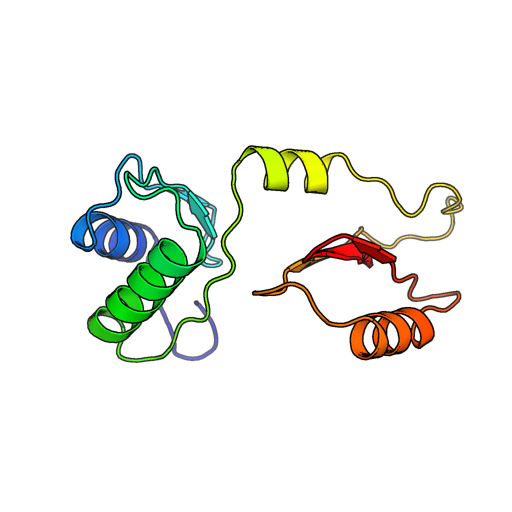20.082 -1.357 -18.938 1.00 83.88 115 ASP A O 1
ATOM 866 N N . VAL A 1 116 ? 19.180 0.714 -18.800 1.00 83.25 116 VAL A N 1
ATOM 867 C CA . VAL A 1 116 ? 19.503 1.007 -17.397 1.00 83.25 116 VAL A CA 1
ATOM 868 C C . VAL A 1 116 ? 18.282 0.799 -16.501 1.00 83.25 116 VAL A C 1
ATOM 870 O O . VAL A 1 116 ? 18.376 0.108 -15.489 1.00 83.25 116 VAL A O 1
ATOM 873 N N . ASP A 1 117 ? 17.139 1.357 -16.899 1.00 88.06 117 ASP A N 1
ATOM 874 C CA . ASP A 1 117 ? 15.881 1.318 -16.156 1.00 88.06 117 ASP A CA 1
ATOM 875 C C . ASP A 1 117 ? 14.879 0.425 -16.883 1.00 88.06 117 ASP A C 1
ATOM 877 O O . ASP A 1 117 ? 14.139 0.882 -17.754 1.00 88.06 117 ASP A O 1
ATOM 881 N N . MET A 1 118 ? 14.853 -0.864 -16.554 1.00 90.00 118 MET A N 1
ATOM 882 C CA . MET A 1 118 ? 13.838 -1.760 -17.105 1.00 90.00 118 MET A CA 1
ATOM 883 C C . MET A 1 118 ? 12.535 -1.564 -16.350 1.00 90.00 118 MET A C 1
ATOM 885 O O . MET A 1 118 ? 12.535 -1.578 -15.128 1.00 90.00 118 MET A O 1
ATOM 889 N N . LEU A 1 119 ? 11.425 -1.405 -17.061 1.00 93.81 119 LEU A N 1
ATOM 890 C CA . LEU A 1 119 ? 10.122 -1.228 -16.438 1.00 93.81 119 LEU A CA 1
ATOM 891 C C . LEU A 1 119 ? 9.162 -2.301 -16.916 1.00 93.81 119 LEU A C 1
ATOM 893 O O . LEU A 1 119 ? 8.981 -2.513 -18.114 1.00 93.81 119 LEU A O 1
ATOM 897 N N . GLU A 1 120 ? 8.476 -2.916 -15.964 1.00 93.88 120 GLU A N 1
ATOM 898 C CA . GLU A 1 120 ? 7.340 -3.779 -16.239 1.00 93.88 120 GLU A CA 1
ATOM 899 C C . GLU A 1 120 ? 6.149 -3.373 -15.377 1.00 93.88 120 GLU A C 1
ATOM 901 O O . GLU A 1 120 ? 6.307 -2.949 -14.236 1.00 93.88 120 GLU A O 1
ATOM 906 N N . MET A 1 121 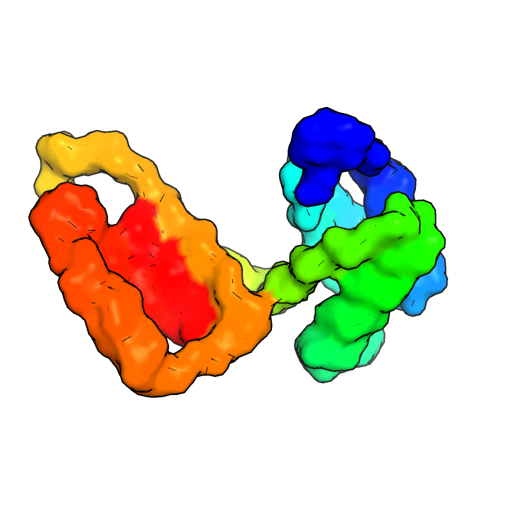? 4.936 -3.502 -15.916 1.00 94.75 121 MET A N 1
ATOM 907 C CA . MET A 1 121 ? 3.717 -3.205 -15.174 1.00 94.75 121 MET A CA 1
ATOM 908 C C . MET A 1 121 ? 2.779 -4.409 -15.156 1.00 94.75 121 MET A C 1
ATOM 910 O O . MET A 1 121 ? 2.349 -4.897 -16.204 1.00 94.75 121 MET A O 1
ATOM 914 N N . VAL A 1 122 ? 2.373 -4.842 -13.968 1.00 92.81 122 VAL A N 1
ATOM 915 C CA . VAL A 1 122 ? 1.383 -5.909 -13.771 1.00 92.81 122 VAL A CA 1
ATOM 916 C C . VAL A 1 122 ? 0.327 -5.369 -12.827 1.00 92.81 122 VAL A C 1
ATOM 918 O O . VAL A 1 122 ? 0.669 -4.896 -11.758 1.00 92.81 122 VAL A O 1
ATOM 921 N N . GLY A 1 123 ? -0.948 -5.385 -13.224 1.00 92.12 123 GLY A N 1
ATOM 922 C CA . GLY A 1 123 ? -2.031 -4.908 -12.359 1.00 92.12 123 GLY A CA 1
ATOM 923 C C . GLY A 1 123 ? -1.822 -3.476 -11.851 1.00 92.12 123 GLY A C 1
ATOM 924 O O . GLY A 1 123 ? -1.961 -2.520 -12.618 1.00 92.12 123 GLY A O 1
ATOM 925 N N . LYS A 1 124 ? -1.527 -3.352 -10.554 1.00 95.00 124 LYS A N 1
ATOM 926 C CA . LYS A 1 124 ? -1.322 -2.092 -9.828 1.00 95.00 124 LYS A CA 1
ATOM 927 C C . LYS A 1 124 ? 0.135 -1.947 -9.352 1.00 95.00 124 LYS A C 1
ATOM 929 O O . LYS A 1 124 ? 0.416 -1.212 -8.403 1.00 95.00 124 LYS A O 1
ATOM 934 N N . GLU A 1 125 ? 1.057 -2.657 -9.989 1.00 96.44 125 GLU A N 1
ATOM 935 C CA . GLU A 1 125 ? 2.466 -2.743 -9.628 1.00 96.44 125 GLU A CA 1
ATOM 936 C C . GLU A 1 125 ? 3.335 -2.349 -10.815 1.00 96.44 125 GLU A C 1
ATOM 938 O O . GLU A 1 125 ? 3.107 -2.796 -11.942 1.00 96.44 125 GLU A O 1
ATOM 943 N N . ILE A 1 126 ? 4.356 -1.544 -10.539 1.00 96.12 126 ILE A N 1
ATOM 944 C CA . ILE A 1 126 ? 5.441 -1.239 -11.465 1.00 96.12 126 ILE A CA 1
ATOM 945 C C . ILE A 1 126 ? 6.710 -1.855 -10.882 1.00 96.12 126 ILE A C 1
ATOM 947 O O . ILE A 1 126 ? 7.073 -1.561 -9.743 1.00 96.12 126 ILE A O 1
ATOM 951 N N . TYR A 1 127 ? 7.363 -2.703 -11.663 1.00 94.31 127 TYR A N 1
ATOM 952 C CA . TYR A 1 127 ? 8.644 -3.319 -11.350 1.00 94.31 127 TYR A CA 1
ATOM 953 C C . TYR A 1 127 ? 9.744 -2.542 -12.062 1.00 94.31 127 TYR A C 1
ATOM 955 O O . TYR A 1 127 ? 9.569 -2.185 -13.231 1.00 94.31 127 TYR A O 1
ATOM 963 N N . TRP A 1 128 ? 10.838 -2.284 -11.348 1.00 91.25 128 TRP A N 1
ATOM 964 C CA . TRP A 1 128 ? 11.989 -1.514 -11.816 1.00 91.25 128 TRP A CA 1
ATOM 965 C C . TRP A 1 128 ? 13.304 -2.133 -11.340 1.00 91.25 128 TRP A C 1
ATOM 967 O O . TRP A 1 128 ? 13.375 -2.497 -10.143 1.00 91.25 128 TRP A O 1
#

Radius of gyration: 17.08 Å; Cα contacts (8 Å, |Δi|>4): 136; chains: 1; bounding box: 42×31×42 Å

Solvent-accessible surface area (backbone atoms only — not comparable to full-atom values): 7980 Å² total; per-residue (Å²): 98,62,54,92,90,43,77,78,52,58,71,62,54,34,50,53,44,43,75,76,67,39,39,82,59,42,56,57,71,82,64,72,42,73,48,64,45,65,90,70,84,52,66,67,63,53,36,50,52,48,28,52,47,45,23,71,75,70,74,47,89,49,91,59,73,85,74,55,75,65,56,53,51,50,59,73,71,58,71,91,70,79,85,65,53,95,83,65,85,75,75,84,42,76,49,78,47,78,58,74,70,55,70,68,60,50,52,55,55,46,68,67,37,50,98,85,51,49,50,48,76,54,83,40,36,38,39,68

pLDDT: mean 89.78, std 9.93, range [50.66, 97.81]